Protein AF-A0A3D3R039-F1 (afdb_monomer_lite)

Structure (mmCIF, N/CA/C/O backbone):
data_AF-A0A3D3R039-F1
#
_entry.id   AF-A0A3D3R039-F1
#
loop_
_atom_site.group_PDB
_atom_site.id
_atom_site.type_symbol
_atom_site.label_atom_id
_atom_site.label_alt_id
_atom_site.label_comp_id
_atom_site.label_asym_id
_atom_site.label_entity_id
_atom_site.label_seq_id
_atom_site.pdbx_PDB_ins_code
_atom_site.Cartn_x
_atom_site.Cartn_y
_atom_site.Cartn_z
_atom_site.occupancy
_atom_site.B_iso_or_equiv
_atom_site.auth_seq_id
_atom_site.auth_comp_id
_atom_site.auth_asym_id
_atom_site.auth_atom_id
_atom_site.pdbx_PDB_model_num
ATOM 1 N N . ALA A 1 1 ? 18.047 -4.338 -17.747 1.00 68.69 1 ALA A N 1
ATOM 2 C CA . ALA A 1 1 ? 16.954 -5.208 -17.256 1.00 68.69 1 ALA A CA 1
ATOM 3 C C . ALA A 1 1 ? 16.332 -4.715 -15.936 1.00 68.69 1 ALA A C 1
ATOM 5 O O . ALA A 1 1 ? 15.117 -4.770 -15.819 1.00 68.69 1 ALA A O 1
ATOM 6 N N . SER A 1 2 ? 17.093 -4.167 -14.976 1.00 67.38 2 SER A N 1
ATOM 7 C CA . SER A 1 2 ? 16.560 -3.779 -13.649 1.00 67.38 2 SER A CA 1
ATOM 8 C C . SER A 1 2 ? 15.697 -2.507 -13.607 1.00 67.38 2 SER A C 1
ATOM 10 O O . SER A 1 2 ? 14.803 -2.405 -12.771 1.00 67.38 2 SER A O 1
ATOM 12 N N . ALA A 1 3 ? 15.887 -1.563 -14.534 1.00 72.25 3 ALA A N 1
ATOM 13 C CA . ALA A 1 3 ? 15.157 -0.287 -14.543 1.00 72.25 3 ALA A CA 1
ATOM 14 C C . ALA A 1 3 ? 13.629 -0.423 -14.716 1.00 72.25 3 ALA A C 1
ATOM 16 O O . ALA A 1 3 ? 12.898 0.503 -14.391 1.00 72.25 3 ALA A O 1
ATOM 17 N N . ARG A 1 4 ? 13.132 -1.571 -15.20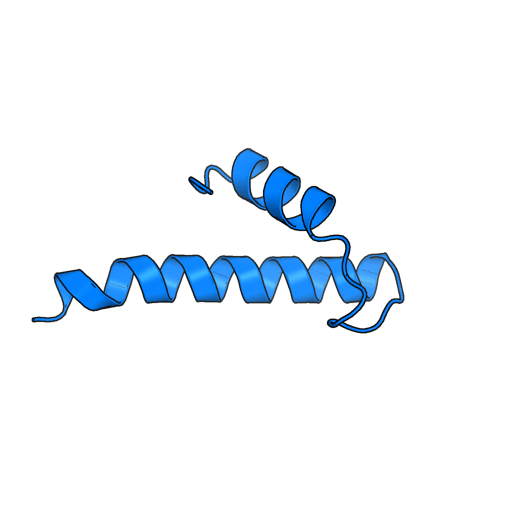3 1.00 79.56 4 ARG A N 1
ATOM 18 C CA . ARG A 1 4 ? 11.689 -1.813 -15.378 1.00 79.56 4 ARG A CA 1
ATOM 19 C C . ARG A 1 4 ? 10.997 -2.287 -14.098 1.00 79.56 4 ARG A C 1
ATOM 21 O O . ARG A 1 4 ? 9.808 -2.054 -13.936 1.00 79.56 4 ARG A O 1
ATOM 28 N N . VAL A 1 5 ? 11.726 -2.977 -13.219 1.00 87.31 5 VAL A N 1
ATOM 29 C CA . VAL A 1 5 ? 11.154 -3.668 -12.048 1.00 87.31 5 VAL A CA 1
ATOM 30 C C . VAL A 1 5 ? 11.379 -2.877 -10.763 1.00 87.31 5 VAL A C 1
ATOM 32 O O . VAL A 1 5 ? 10.562 -2.937 -9.852 1.00 87.31 5 VAL A O 1
ATOM 35 N N . ILE A 1 6 ? 12.455 -2.089 -10.705 1.00 88.12 6 ILE A N 1
ATOM 36 C CA . ILE A 1 6 ? 12.762 -1.248 -9.546 1.00 88.12 6 ILE A CA 1
ATOM 37 C C . ILE A 1 6 ? 11.628 -0.242 -9.262 1.00 88.12 6 ILE A C 1
ATOM 39 O O . ILE A 1 6 ? 11.129 -0.262 -8.138 1.00 88.12 6 ILE A O 1
ATOM 43 N N . PRO A 1 7 ? 11.143 0.571 -10.226 1.00 88.25 7 PRO A N 1
ATOM 44 C CA . PRO A 1 7 ? 10.092 1.552 -9.941 1.00 88.25 7 PRO A CA 1
ATOM 45 C C . PRO A 1 7 ? 8.793 0.950 -9.371 1.00 88.25 7 PRO A C 1
ATOM 47 O O . PRO A 1 7 ? 8.345 1.424 -8.327 1.00 88.25 7 PRO A O 1
ATOM 50 N N . PRO A 1 8 ? 8.196 -0.108 -9.963 1.00 88.94 8 PRO A N 1
ATOM 51 C CA . PRO A 1 8 ? 6.994 -0.705 -9.391 1.00 88.94 8 PRO A CA 1
ATOM 52 C C . PRO A 1 8 ? 7.261 -1.384 -8.044 1.00 88.94 8 PRO A C 1
ATOM 54 O O . PRO A 1 8 ? 6.407 -1.303 -7.170 1.00 88.94 8 PRO A O 1
ATOM 57 N N . CYS A 1 9 ? 8.441 -1.984 -7.832 1.00 90.38 9 CYS A N 1
ATOM 58 C CA . CYS A 1 9 ? 8.800 -2.576 -6.540 1.00 90.38 9 CYS A CA 1
ATOM 59 C C . CYS A 1 9 ? 8.810 -1.520 -5.423 1.00 90.38 9 CYS A C 1
ATOM 61 O O . CYS A 1 9 ? 8.187 -1.722 -4.379 1.00 90.38 9 CYS A O 1
ATOM 63 N N . TYR A 1 10 ? 9.426 -0.358 -5.677 1.00 90.50 10 TYR A N 1
ATOM 64 C CA . TYR A 1 10 ? 9.406 0.782 -4.755 1.00 90.50 10 TYR A CA 1
ATOM 65 C C . TYR A 1 10 ? 7.980 1.262 -4.468 1.00 90.50 10 TYR A C 1
ATOM 67 O O . TYR A 1 10 ? 7.615 1.403 -3.302 1.00 90.50 10 TYR A O 1
ATOM 75 N N . ALA A 1 11 ? 7.162 1.446 -5.510 1.00 90.75 11 ALA A N 1
ATOM 76 C CA . ALA A 1 11 ? 5.776 1.883 -5.354 1.00 90.75 11 ALA A CA 1
ATOM 77 C C . ALA A 1 11 ? 4.962 0.907 -4.487 1.00 90.75 11 ALA A C 1
ATOM 79 O O . ALA A 1 11 ? 4.293 1.317 -3.540 1.00 90.75 11 ALA A O 1
ATOM 80 N N . THR A 1 12 ? 5.070 -0.399 -4.754 1.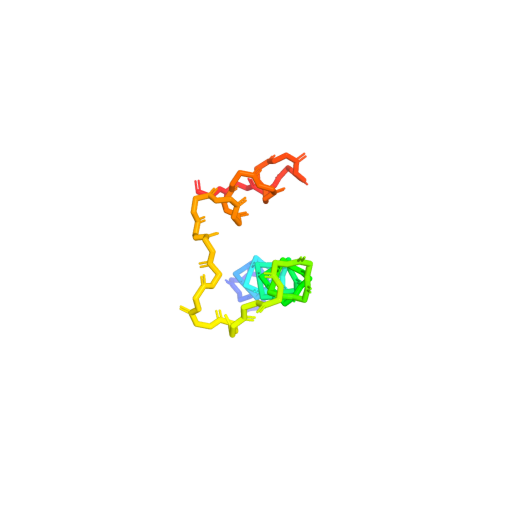00 92.69 12 THR A N 1
ATOM 81 C CA . THR A 1 12 ? 4.367 -1.420 -3.965 1.00 92.69 12 THR A CA 1
ATOM 82 C C . THR A 1 12 ? 4.888 -1.529 -2.537 1.00 92.69 12 THR A C 1
ATOM 84 O O . THR A 1 12 ? 4.091 -1.686 -1.616 1.00 92.69 12 THR A O 1
ATOM 87 N N . GLY A 1 13 ? 6.203 -1.413 -2.327 1.00 93.81 1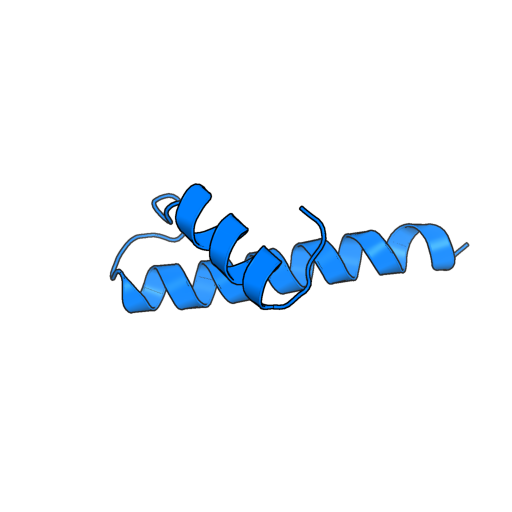3 GLY A N 1
ATOM 88 C CA . GLY A 1 13 ? 6.801 -1.451 -0.995 1.00 93.81 13 GLY A CA 1
ATOM 89 C C . GLY A 1 13 ? 6.346 -0.274 -0.135 1.00 93.81 13 GLY A C 1
ATOM 90 O O . GLY A 1 13 ? 5.960 -0.470 1.017 1.00 93.81 13 GLY A O 1
ATOM 91 N N . GLN A 1 14 ? 6.310 0.930 -0.710 1.00 94.06 14 GLN A N 1
ATOM 92 C CA . GLN A 1 14 ? 5.796 2.108 -0.017 1.00 94.06 14 GLN A CA 1
ATOM 93 C C . GLN A 1 14 ? 4.304 1.955 0.307 1.00 94.06 14 GLN A C 1
ATOM 95 O O . GLN A 1 14 ? 3.907 2.156 1.452 1.00 94.06 14 GLN A O 1
ATOM 100 N N . ALA A 1 15 ? 3.484 1.539 -0.665 1.00 93.00 15 ALA A N 1
ATOM 101 C CA . ALA A 1 15 ? 2.053 1.327 -0.451 1.00 93.00 15 ALA A CA 1
ATOM 102 C C . ALA A 1 15 ? 1.778 0.298 0.657 1.00 93.00 15 ALA A C 1
ATOM 104 O O . ALA A 1 15 ? 0.957 0.551 1.538 1.00 93.00 15 ALA A O 1
ATOM 105 N N . ALA A 1 16 ? 2.501 -0.825 0.663 1.00 93.69 16 ALA A N 1
ATOM 106 C CA . ALA A 1 16 ? 2.368 -1.856 1.688 1.00 9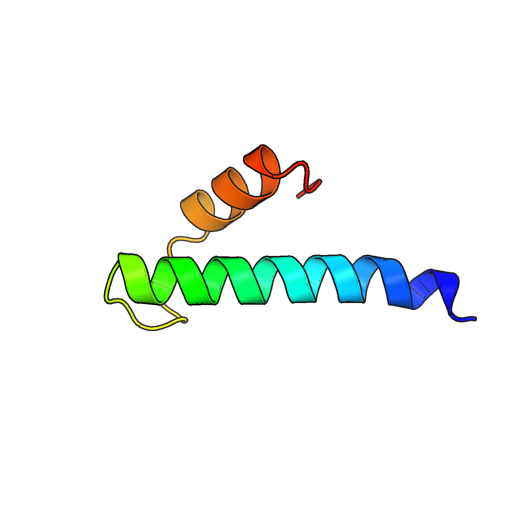3.69 16 ALA A CA 1
ATOM 107 C C . ALA A 1 16 ? 2.769 -1.350 3.084 1.00 93.69 16 ALA A C 1
ATOM 109 O O . ALA A 1 16 ? 2.066 -1.617 4.058 1.00 93.69 16 ALA A O 1
ATOM 110 N N . GLY A 1 17 ? 3.863 -0.588 3.189 1.00 94.06 17 GLY A N 1
ATOM 111 C CA . GLY A 1 17 ? 4.302 0.008 4.454 1.00 94.06 17 GLY A CA 1
ATOM 112 C C . GLY A 1 17 ? 3.302 1.026 5.008 1.00 94.06 17 GLY A C 1
ATOM 113 O O . GLY A 1 17 ? 2.952 0.973 6.189 1.00 94.06 17 GLY A O 1
ATOM 114 N N . THR A 1 18 ? 2.783 1.913 4.155 1.00 94.69 18 THR A N 1
ATOM 115 C CA . THR A 1 18 ? 1.759 2.895 4.544 1.00 94.69 18 THR A CA 1
ATOM 116 C C . THR A 1 18 ? 0.459 2.203 4.956 1.00 94.69 18 THR A C 1
ATOM 118 O O . THR A 1 18 ? -0.110 2.555 5.987 1.00 94.69 18 THR A O 1
ATOM 121 N N . ALA A 1 19 ? 0.029 1.168 4.226 1.00 94.00 19 ALA A N 1
ATOM 122 C CA . ALA A 1 19 ? -1.151 0.379 4.579 1.00 94.00 19 ALA A CA 1
ATOM 123 C C . ALA A 1 19 ? -0.991 -0.326 5.933 1.00 94.00 19 ALA A C 1
ATOM 125 O O . ALA A 1 19 ? -1.908 -0.305 6.750 1.00 94.00 19 ALA A O 1
ATOM 126 N N . ALA A 1 20 ? 0.185 -0.898 6.211 1.00 94.69 20 ALA A N 1
ATOM 127 C CA . ALA A 1 20 ? 0.475 -1.514 7.502 1.00 94.69 20 ALA A CA 1
ATOM 128 C C . ALA A 1 20 ? 0.396 -0.489 8.646 1.00 94.69 20 ALA A C 1
ATOM 130 O O . ALA A 1 20 ? -0.257 -0.745 9.657 1.00 94.69 20 ALA A O 1
ATOM 131 N N . SER A 1 21 ? 0.985 0.696 8.467 1.00 94.50 21 SER A N 1
ATOM 132 C CA . SER A 1 21 ? 0.901 1.777 9.45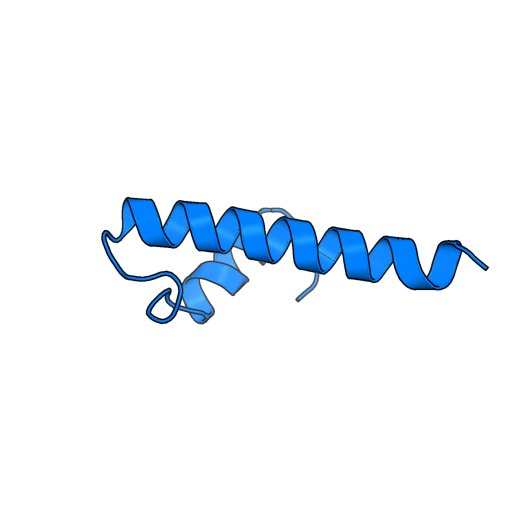7 1.00 94.50 21 SER A CA 1
ATOM 133 C C . SER A 1 21 ? -0.545 2.223 9.707 1.00 94.50 21 SER A C 1
ATOM 135 O O . SER A 1 21 ? -0.969 2.323 10.858 1.00 94.50 21 SER A O 1
ATOM 137 N N . LEU A 1 22 ? -1.331 2.417 8.642 1.00 93.94 22 LEU A N 1
ATOM 138 C CA . LEU A 1 22 ? -2.743 2.793 8.744 1.00 93.94 22 LEU A CA 1
ATOM 139 C C . LEU A 1 22 ? -3.580 1.709 9.431 1.00 93.94 22 LEU A C 1
ATOM 141 O O . LEU A 1 22 ? -4.400 2.043 10.282 1.00 93.94 22 LEU A O 1
ATOM 145 N N . SER A 1 23 ? -3.330 0.427 9.139 1.00 95.19 23 SER A N 1
ATOM 146 C CA . SER A 1 23 ? -4.038 -0.690 9.782 1.00 95.19 23 SER A CA 1
ATOM 147 C C . SER A 1 23 ? -3.872 -0.680 11.303 1.00 95.19 23 SER A C 1
ATOM 149 O O . SER A 1 23 ? -4.846 -0.834 12.039 1.00 95.19 23 SER A O 1
ATOM 151 N N . LEU A 1 24 ? -2.656 -0.393 11.782 1.00 94.31 24 LEU A N 1
ATOM 152 C CA . LEU A 1 24 ? -2.358 -0.294 13.209 1.00 94.31 24 LEU A CA 1
ATOM 153 C C . LEU A 1 24 ? -2.999 0.946 13.841 1.00 94.31 24 LEU A C 1
ATOM 155 O O . LEU A 1 24 ? -3.570 0.849 14.924 1.00 94.31 24 LEU A O 1
ATOM 159 N N . GLN A 1 25 ? -2.945 2.098 13.166 1.00 92.62 25 GLN A N 1
ATOM 160 C CA . GLN A 1 25 ? -3.550 3.340 13.663 1.00 92.62 25 GLN A CA 1
ATOM 161 C C . GLN A 1 25 ? -5.076 3.249 13.761 1.00 92.62 25 GLN A C 1
ATOM 163 O O . GLN A 1 25 ? -5.666 3.748 14.715 1.00 92.62 25 GLN A O 1
ATOM 168 N N . GLN A 1 26 ? -5.712 2.597 12.790 1.00 91.88 26 GLN A N 1
ATOM 169 C CA . GLN A 1 26 ? -7.162 2.417 12.744 1.00 91.88 26 GLN A CA 1
ATOM 170 C C . GLN A 1 26 ? -7.632 1.198 13.558 1.00 91.88 26 GLN A C 1
ATOM 172 O O . GLN A 1 26 ? -8.832 1.026 13.742 1.00 91.88 26 GLN A O 1
ATOM 177 N N . SER A 1 27 ? -6.709 0.374 14.076 1.00 93.19 27 SER A N 1
ATOM 178 C CA . SER A 1 27 ? -7.010 -0.901 14.751 1.00 93.19 27 SER A CA 1
ATOM 179 C C . SER A 1 27 ? -7.891 -1.833 13.908 1.00 93.19 27 SER A C 1
ATOM 181 O O . SER A 1 27 ? -8.767 -2.523 14.430 1.00 93.19 27 SER A O 1
ATOM 183 N N . VAL A 1 28 ? -7.650 -1.854 12.597 1.00 94.19 28 VAL A N 1
ATOM 184 C CA . VAL A 1 28 ? -8.358 -2.701 11.626 1.00 94.19 28 VAL A CA 1
ATOM 185 C C . VAL A 1 28 ? -7.413 -3.746 11.052 1.00 94.19 28 VAL A C 1
ATOM 187 O O . VAL A 1 28 ? -6.189 -3.592 11.091 1.00 94.19 28 VAL A O 1
ATOM 190 N N . SER A 1 29 ? -7.957 -4.824 10.486 1.00 92.25 29 SER A N 1
ATOM 191 C CA . SER A 1 29 ? -7.105 -5.762 9.758 1.00 92.25 29 SER A CA 1
ATOM 192 C C . SER A 1 29 ? -6.523 -5.096 8.496 1.00 92.25 29 SER A C 1
ATOM 194 O O . SER A 1 29 ? -7.162 -4.220 7.912 1.00 92.25 29 SER A O 1
ATOM 196 N N . PRO A 1 30 ? -5.345 -5.518 7.992 1.00 87.75 30 PRO A N 1
ATOM 197 C CA . PRO A 1 30 ? -4.756 -4.956 6.768 1.00 87.75 30 PRO A CA 1
ATOM 198 C C . PRO A 1 30 ? -5.683 -4.996 5.545 1.00 87.75 30 PRO A C 1
ATOM 200 O O . PRO A 1 30 ? -5.513 -4.232 4.601 1.00 87.75 30 PRO A O 1
ATOM 203 N N . ARG A 1 31 ? -6.662 -5.906 5.556 1.00 90.25 31 ARG A N 1
ATOM 204 C CA . ARG A 1 31 ? -7.655 -6.088 4.494 1.00 90.25 31 ARG A CA 1
ATOM 205 C C . ARG A 1 31 ? -8.828 -5.102 4.591 1.00 90.25 31 ARG A C 1
ATOM 207 O O . ARG A 1 31 ? -9.562 -4.951 3.622 1.00 90.25 31 ARG A O 1
ATOM 214 N N . GLU A 1 32 ? -8.991 -4.458 5.740 1.00 92.25 32 GLU A N 1
ATOM 215 C CA . GLU A 1 32 ? -10.027 -3.463 6.044 1.00 92.25 32 GLU A CA 1
ATOM 216 C C . GLU A 1 32 ? -9.483 -2.028 6.031 1.00 92.25 32 GLU A C 1
ATOM 218 O O . GLU A 1 32 ? -10.224 -1.090 6.310 1.00 92.25 32 GLU A O 1
ATOM 223 N N . VAL A 1 33 ? -8.198 -1.847 5.707 1.00 92.25 33 VAL A N 1
ATOM 224 C CA . VAL A 1 33 ? -7.597 -0.520 5.539 1.00 92.25 33 VAL A CA 1
ATOM 225 C C . VAL A 1 33 ? -8.363 0.256 4.476 1.00 92.25 33 VAL A C 1
ATOM 227 O O . VAL A 1 33 ? -8.582 -0.233 3.366 1.00 92.25 33 VAL A O 1
ATOM 230 N N . ASP A 1 34 ? -8.725 1.492 4.814 1.00 92.38 34 ASP A N 1
ATOM 231 C CA . ASP A 1 34 ? -9.368 2.407 3.881 1.00 92.38 34 ASP A CA 1
ATOM 232 C C . ASP A 1 34 ? -8.408 2.748 2.729 1.00 92.38 34 ASP A C 1
ATOM 234 O O . ASP A 1 34 ? -7.370 3.394 2.910 1.00 92.38 34 ASP A O 1
ATOM 238 N N . ILE A 1 35 ? -8.768 2.292 1.529 1.00 91.94 35 ILE A N 1
ATOM 239 C CA . ILE A 1 35 ? -7.977 2.477 0.312 1.00 91.94 35 ILE A CA 1
ATOM 240 C C . ILE A 1 35 ? -7.896 3.959 -0.064 1.00 91.94 35 ILE A C 1
ATOM 242 O O . ILE A 1 35 ? -6.840 4.408 -0.505 1.00 91.94 35 ILE A O 1
ATOM 246 N N . GLU A 1 36 ? -8.961 4.734 0.129 1.00 92.75 36 GLU A N 1
ATOM 247 C CA . GLU A 1 36 ? -8.964 6.158 -0.212 1.00 92.75 36 GLU A CA 1
ATOM 248 C C . GLU A 1 36 ? -8.035 6.929 0.724 1.00 92.75 36 GLU A C 1
ATOM 250 O O . GLU A 1 36 ? -7.243 7.762 0.274 1.00 92.75 36 GLU A O 1
ATOM 255 N N . HIS A 1 37 ? -8.052 6.588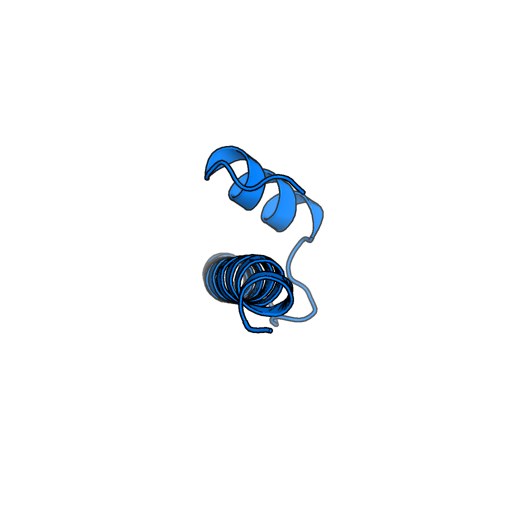 2.015 1.00 91.94 37 HIS A N 1
ATOM 256 C CA . HIS A 1 37 ? -7.115 7.159 2.977 1.00 91.94 37 HIS A CA 1
ATOM 257 C C . HIS A 1 37 ? -5.668 6.784 2.633 1.00 91.94 37 HIS A C 1
ATOM 259 O O . HIS A 1 37 ? -4.811 7.662 2.562 1.00 91.94 37 HIS A O 1
ATOM 265 N N . LEU A 1 38 ? -5.405 5.510 2.321 1.00 92.12 38 LEU A N 1
ATOM 266 C CA . LEU A 1 38 ? -4.091 5.045 1.880 1.00 92.12 38 LEU A CA 1
ATOM 267 C C . LEU A 1 38 ? -3.594 5.815 0.649 1.00 92.12 38 LEU A C 1
ATOM 269 O O . LEU A 1 38 ? -2.464 6.303 0.647 1.00 92.12 38 LEU A O 1
ATOM 273 N N . ARG A 1 39 ? -4.425 5.955 -0.391 1.00 93.25 39 ARG A N 1
ATOM 274 C CA . ARG A 1 39 ? -4.062 6.687 -1.615 1.00 93.25 39 ARG A CA 1
ATOM 275 C C . ARG A 1 39 ? -3.790 8.156 -1.333 1.00 93.25 39 ARG A C 1
ATOM 277 O O . ARG A 1 39 ? -2.800 8.679 -1.835 1.00 93.25 39 ARG A O 1
ATOM 284 N N . LYS A 1 40 ? -4.616 8.800 -0.507 1.00 94.06 40 LYS A N 1
ATOM 285 C CA . LYS A 1 40 ? -4.413 10.193 -0.105 1.00 94.06 40 LYS A CA 1
ATOM 286 C C . LYS A 1 40 ? -3.084 10.371 0.627 1.00 94.06 40 LYS A C 1
ATOM 288 O O . LYS A 1 40 ? -2.298 11.231 0.248 1.00 94.06 40 LYS A O 1
ATOM 293 N N . THR A 1 41 ? -2.790 9.517 1.605 1.00 93.00 41 THR A N 1
ATOM 294 C CA . THR A 1 41 ? -1.517 9.553 2.335 1.00 93.00 41 THR A CA 1
ATOM 295 C C . THR A 1 41 ? -0.322 9.331 1.405 1.00 93.00 41 THR A C 1
ATOM 297 O O . THR A 1 41 ? 0.699 9.999 1.537 1.00 93.00 41 THR A O 1
ATOM 300 N N . LEU A 1 42 ? -0.436 8.425 0.430 1.00 92.75 42 LEU A N 1
ATOM 301 C CA . LEU A 1 42 ? 0.608 8.206 -0.574 1.00 92.75 42 LEU A CA 1
ATOM 302 C C . LEU A 1 42 ? 0.809 9.442 -1.468 1.00 92.75 42 LEU A C 1
ATOM 304 O O . LEU A 1 42 ? 1.951 9.838 -1.694 1.00 92.75 42 LEU A O 1
ATOM 308 N N . GLN A 1 43 ? -0.269 10.086 -1.920 1.00 93.31 43 GLN A N 1
ATOM 309 C CA . GLN A 1 43 ? -0.207 11.329 -2.701 1.00 93.31 43 GLN A CA 1
ATOM 310 C C . GLN A 1 43 ? 0.417 12.484 -1.907 1.00 93.31 43 GLN A C 1
ATOM 312 O O . GLN A 1 43 ? 1.255 13.209 -2.438 1.00 93.31 43 GLN A O 1
ATOM 317 N N . GLU A 1 44 ? 0.071 12.626 -0.626 1.00 93.00 44 GLU A N 1
ATOM 318 C CA . GLU A 1 44 ? 0.683 13.605 0.286 1.00 93.00 44 GLU A CA 1
ATOM 319 C C . GLU A 1 44 ? 2.190 13.360 0.468 1.00 93.00 44 GLU A C 1
ATOM 321 O O . GLU A 1 44 ? 2.965 14.305 0.599 1.00 93.00 44 GLU A O 1
ATOM 326 N N . GLN A 1 45 ? 2.623 12.099 0.409 1.00 89.44 45 GLN A N 1
ATOM 327 C CA . GLN A 1 45 ? 4.035 11.699 0.421 1.00 89.44 45 GLN A CA 1
ATOM 328 C C . GLN A 1 45 ? 4.728 11.858 -0.947 1.00 89.44 45 GLN A C 1
ATOM 330 O O . GLN A 1 45 ? 5.899 11.505 -1.086 1.00 89.44 45 GLN A O 1
ATOM 335 N N . GLY A 1 46 ? 4.032 12.384 -1.959 1.00 89.50 46 GLY A N 1
ATOM 336 C CA . GLY A 1 46 ? 4.563 12.601 -3.305 1.00 89.50 46 GLY A CA 1
ATOM 337 C C . GLY A 1 46 ? 4.538 11.365 -4.207 1.00 89.50 46 GLY A C 1
ATOM 338 O O . GLY A 1 46 ? 5.135 11.393 -5.286 1.00 89.50 46 GLY A O 1
ATOM 339 N N . ALA A 1 47 ? 3.863 10.283 -3.803 1.00 88.19 47 ALA A N 1
ATOM 340 C CA . ALA A 1 47 ? 3.636 9.144 -4.681 1.00 88.19 47 ALA A CA 1
ATOM 341 C C . ALA A 1 47 ? 2.596 9.501 -5.752 1.00 88.19 47 ALA A C 1
ATOM 343 O O . ALA A 1 47 ? 1.560 10.104 -5.473 1.00 88.19 47 ALA A O 1
ATOM 344 N N . VAL A 1 48 ? 2.863 9.090 -6.988 1.00 75.19 48 VAL A N 1
ATOM 345 C CA . VAL A 1 48 ? 1.925 9.243 -8.103 1.00 75.19 48 VAL A CA 1
ATOM 346 C C . VAL A 1 48 ? 1.095 7.962 -8.180 1.00 75.19 48 VAL A C 1
ATOM 348 O O . VAL A 1 48 ? 1.648 6.889 -8.430 1.00 75.19 48 VAL A O 1
ATOM 351 N N . VAL A 1 49 ? -0.206 8.073 -7.899 1.00 65.12 49 VAL A N 1
ATOM 352 C CA . VAL A 1 49 ? -1.162 6.958 -7.719 1.00 65.12 49 VAL A CA 1
ATOM 353 C C . VAL A 1 49 ? -2.302 7.031 -8.722 1.00 65.12 49 VAL A C 1
ATOM 355 O O . VAL A 1 49 ? -2.592 8.150 -9.192 1.00 65.12 49 VAL A O 1
#

Organism: NCBI:txid122

Secondary structure (DSSP, 8-state):
-GGGTHHHHHHHHHHHHHHHHHHHHHT--TTSS-HHHHHHHHHHTT---

Sequence (49 aa):
ASARVIPPCYATGQAAGTAASLSLQQSVSPREVDIEHLRKTLQEQGAVV

pLDDT: mean 89.58, std 7.29, range [65.12, 95.19]

Foldseek 3Di:
DVVVPVVVVVVVVLLLVLLVVQCVVVVHDSVPRDPVVSVVVCVVVVHDD

Radius of gyration: 11.94 Å; chains: 1; bounding box: 27×20×32 Å